Protein AF-X1LVH1-F1 (afdb_monomer_lite)

Sequence (165 aa):
QVLRKYPEHLVVACGGFASPEGIAAGIAAGADAIAMGTRFIACKESEFHQNYKDLIPPATARDTILTTGGFGPIRLLKNKYALEHGEIISKDNKIAQELAYDLDGFLEDLRRYEIVYTEGDVEDGAIPVGQTVGLIDDILSVDDILSSFTKKAEELLKKACSNIS

Organism: NCBI:txid412755

Secondary structure (DSSP, 8-state):
-HHHH-TTS--EEESS--SHHHHHHHHHTT-SEEE-SHHHHTBTT--S-HHHHHTTTT--GGGEEEEEETTEEEEEE-SHHHHHSPPPPPHHHHHHHHHT--HHHHHHHHHHHHHHHHT---SSS--B--GGGGG--S-B-HHHHHHHHHHHHHHHHHHHHHTT-

Structure (mmCIF, N/CA/C/O backbone):
data_AF-X1LVH1-F1
#
_entry.id   AF-X1LVH1-F1
#
loop_
_atom_site.group_PDB
_atom_site.id
_atom_site.type_symbol
_atom_site.label_atom_id
_atom_site.label_alt_id
_atom_site.label_comp_id
_atom_site.label_asym_id
_atom_site.label_entity_id
_atom_site.label_seq_id
_atom_site.pdbx_PDB_ins_code
_atom_site.Cartn_x
_atom_site.Cartn_y
_atom_site.Cartn_z
_atom_site.occupancy
_atom_site.B_iso_or_equiv
_atom_site.auth_seq_id
_atom_site.auth_comp_id
_atom_site.auth_asym_id
_atom_site.auth_atom_id
_atom_site.pdbx_PDB_model_num
ATOM 1 N N . GLN A 1 1 ? -21.621 -7.342 -4.760 1.00 73.94 1 GLN A N 1
ATOM 2 C CA . GLN A 1 1 ? -21.996 -8.307 -5.824 1.00 73.94 1 GLN A CA 1
ATOM 3 C C . GLN A 1 1 ? -21.506 -9.713 -5.485 1.00 73.94 1 GLN A C 1
ATOM 5 O O . GLN A 1 1 ? -22.333 -10.611 -5.472 1.00 73.94 1 GLN A O 1
ATOM 10 N N . VAL A 1 2 ? -20.226 -9.890 -5.129 1.00 82.88 2 VAL A N 1
ATOM 11 C CA . VAL A 1 2 ? -19.654 -11.186 -4.701 1.00 82.88 2 VAL A CA 1
ATOM 12 C C . VAL A 1 2 ? -20.403 -11.796 -3.511 1.00 82.88 2 VAL A C 1
ATOM 14 O O . VAL A 1 2 ? -20.960 -12.872 -3.670 1.00 82.88 2 VAL A O 1
ATOM 17 N N . LEU A 1 3 ? -20.552 -11.069 -2.396 1.00 82.75 3 LEU A N 1
ATOM 18 C CA . LEU A 1 3 ? -21.279 -11.543 -1.199 1.00 82.75 3 LEU A CA 1
ATOM 19 C C . LEU A 1 3 ? -22.734 -11.961 -1.465 1.00 82.75 3 LEU A C 1
ATOM 21 O O . LEU A 1 3 ? -23.261 -12.843 -0.806 1.00 82.75 3 LEU A O 1
ATOM 25 N N . ARG A 1 4 ? -23.397 -11.350 -2.456 1.00 86.00 4 ARG A N 1
ATOM 26 C CA . ARG A 1 4 ? -24.763 -11.748 -2.842 1.00 86.00 4 ARG A CA 1
ATOM 27 C C . ARG A 1 4 ? -24.784 -13.065 -3.616 1.00 86.00 4 ARG A C 1
ATOM 29 O O . ARG A 1 4 ? -25.782 -13.769 -3.579 1.00 86.00 4 ARG A O 1
ATOM 36 N N . LYS A 1 5 ? -23.720 -13.349 -4.369 1.00 92.44 5 LYS A N 1
ATOM 37 C CA . LYS A 1 5 ? -23.599 -14.547 -5.205 1.00 92.44 5 LYS A CA 1
ATOM 38 C C . LYS A 1 5 ? -23.013 -15.729 -4.428 1.00 92.44 5 LYS A C 1
ATOM 40 O O . LYS A 1 5 ? -23.382 -16.862 -4.705 1.00 92.44 5 LYS A O 1
ATOM 45 N N . TYR A 1 6 ? -22.124 -15.456 -3.477 1.00 91.06 6 TYR A N 1
ATOM 46 C CA . TYR A 1 6 ? -21.395 -16.451 -2.694 1.00 91.06 6 TYR A CA 1
ATOM 47 C C . TYR A 1 6 ? -21.384 -16.065 -1.204 1.00 91.06 6 TYR A C 1
ATOM 49 O O . TYR A 1 6 ? -20.330 -15.710 -0.681 1.00 91.06 6 TYR A O 1
ATOM 57 N N . PRO A 1 7 ? -22.541 -16.092 -0.521 1.00 88.94 7 PRO A N 1
ATOM 58 C CA . PRO A 1 7 ? -22.645 -15.657 0.877 1.00 88.94 7 PRO A CA 1
ATOM 59 C C . PRO A 1 7 ? -21.843 -16.529 1.855 1.00 88.94 7 PRO A C 1
ATOM 61 O O . PRO A 1 7 ? -21.468 -16.061 2.919 1.00 88.94 7 PRO A O 1
ATOM 64 N N . GLU A 1 8 ? -21.548 -17.774 1.477 1.00 93.69 8 GLU A N 1
ATO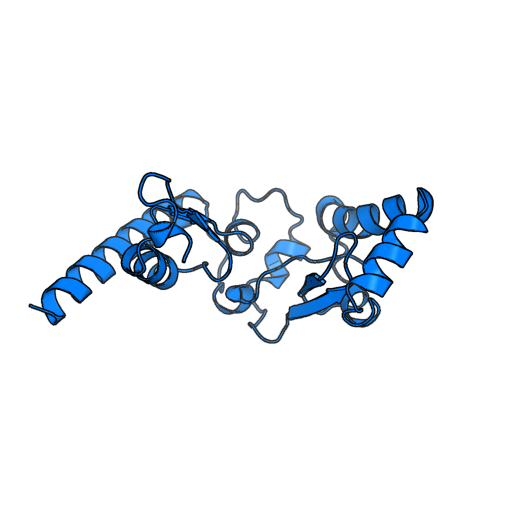M 65 C CA . GLU A 1 8 ? -20.829 -18.741 2.321 1.00 93.69 8 GLU A CA 1
ATOM 66 C C . GLU A 1 8 ? -19.300 -18.557 2.303 1.00 93.69 8 GLU A C 1
ATOM 68 O O . GLU A 1 8 ? -18.582 -19.237 3.032 1.00 93.69 8 GLU A O 1
ATOM 73 N N . HIS A 1 9 ? -18.778 -17.728 1.393 1.00 93.81 9 HIS A N 1
ATOM 74 C CA . HIS A 1 9 ? -17.338 -17.596 1.176 1.00 93.81 9 HIS A CA 1
ATOM 75 C C . HIS A 1 9 ? -16.791 -16.391 1.926 1.00 93.81 9 HIS A C 1
ATOM 77 O O . HIS A 1 9 ? -17.372 -15.309 1.863 1.00 93.81 9 HIS A O 1
ATOM 83 N N . LEU A 1 10 ? -15.616 -16.571 2.534 1.00 95.19 10 LEU A N 1
ATOM 84 C CA . LEU A 1 10 ? -14.867 -15.465 3.116 1.00 95.19 10 LEU A CA 1
ATOM 85 C C . LEU A 1 10 ? -14.476 -14.460 2.029 1.00 95.19 10 LEU A C 1
ATOM 87 O O . LEU A 1 10 ? -13.934 -14.827 0.981 1.00 95.19 10 LEU A O 1
ATOM 91 N N . VAL A 1 11 ? -14.719 -13.184 2.301 1.00 95.00 11 VAL A N 1
ATOM 92 C CA . VAL A 1 11 ? -14.367 -12.072 1.427 1.00 95.00 11 VAL A CA 1
ATOM 93 C C . VAL A 1 11 ? -13.234 -11.271 2.042 1.00 95.00 11 VAL A C 1
ATOM 95 O O . VAL A 1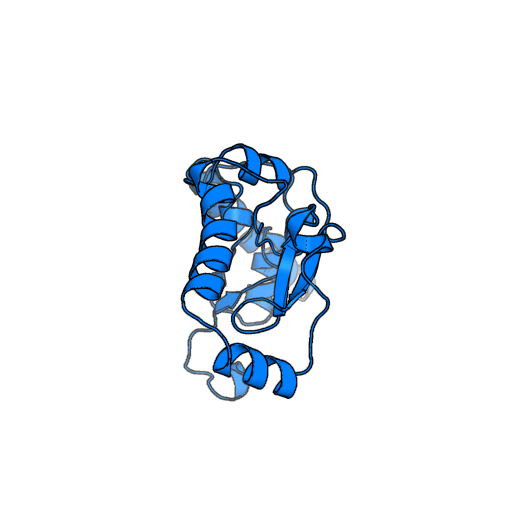 11 ? -13.376 -10.630 3.080 1.00 95.00 11 VAL A O 1
ATOM 98 N N . VAL A 1 12 ? -12.107 -11.261 1.335 1.00 96.56 12 VAL A N 1
ATOM 99 C CA . VAL A 1 12 ? -10.961 -10.415 1.660 1.00 96.56 12 VAL A CA 1
ATOM 100 C C . VAL A 1 12 ? -10.998 -9.182 0.765 1.00 96.56 12 VAL A C 1
ATOM 102 O O . VAL A 1 12 ? -10.888 -9.297 -0.457 1.00 96.56 12 VAL A O 1
ATOM 105 N N . ALA A 1 13 ? -11.157 -7.997 1.350 1.00 96.00 13 ALA A N 1
ATOM 106 C CA . ALA A 1 13 ? -11.060 -6.752 0.599 1.00 96.00 13 ALA A CA 1
ATOM 107 C C . ALA A 1 13 ? -9.586 -6.358 0.425 1.00 96.00 13 ALA A C 1
ATOM 109 O O . ALA A 1 13 ? -8.822 -6.308 1.389 1.00 96.00 13 ALA A O 1
ATOM 110 N N . CYS A 1 14 ? -9.179 -6.070 -0.810 1.00 95.75 14 CYS A N 1
ATOM 111 C CA . CYS A 1 14 ? -7.802 -5.731 -1.159 1.00 95.75 14 CYS A CA 1
ATOM 112 C C . CYS A 1 14 ? -7.732 -4.434 -1.972 1.00 95.75 14 CYS A C 1
ATOM 114 O O . CYS A 1 14 ? -8.594 -4.170 -2.810 1.00 95.75 14 CYS A O 1
ATOM 116 N N . GLY A 1 15 ? -6.659 -3.666 -1.767 1.00 95.19 15 GLY A N 1
ATOM 117 C CA . GLY A 1 15 ? -6.423 -2.394 -2.456 1.00 95.19 15 GLY A CA 1
ATOM 118 C C . GLY A 1 15 ? -7.219 -1.237 -1.845 1.00 95.19 15 GLY A C 1
ATOM 119 O O . GLY A 1 15 ? -8.416 -1.341 -1.614 1.00 95.19 15 GLY A O 1
ATOM 120 N N . GLY A 1 16 ? -6.550 -0.116 -1.567 1.00 95.50 16 GLY A N 1
ATOM 121 C CA . GLY A 1 16 ? -7.196 1.030 -0.908 1.00 95.50 16 GLY A CA 1
ATOM 122 C C . GLY A 1 16 ? -7.111 1.023 0.625 1.00 95.50 16 GLY A C 1
ATOM 123 O O . GLY A 1 16 ? -7.544 1.984 1.250 1.00 95.50 16 GLY A O 1
ATOM 124 N N . PHE A 1 17 ? -6.494 0.003 1.229 1.00 97.94 17 PHE A N 1
ATOM 125 C CA . PHE A 1 17 ? -6.344 -0.122 2.680 1.00 97.94 17 PHE A CA 1
ATOM 126 C C . PHE A 1 17 ? -4.892 0.085 3.129 1.00 97.94 17 PHE A C 1
ATOM 128 O O . PHE A 1 17 ? -3.991 -0.627 2.684 1.00 97.94 17 PHE A O 1
ATOM 135 N N . ALA A 1 18 ? -4.680 1.065 4.009 1.00 97.94 18 ALA A N 1
ATOM 136 C CA . ALA A 1 18 ? -3.400 1.321 4.678 1.00 97.94 18 ALA A CA 1
ATOM 137 C C . ALA A 1 18 ? -3.558 1.998 6.055 1.00 97.94 18 ALA A C 1
ATOM 139 O O . ALA A 1 18 ? -2.575 2.487 6.600 1.00 97.94 18 ALA A O 1
ATOM 140 N N . SER A 1 19 ? -4.779 2.043 6.604 1.00 97.88 19 SER A N 1
ATOM 141 C CA . SER A 1 19 ? -5.100 2.729 7.861 1.00 97.88 19 SER A CA 1
ATOM 142 C C . SER A 1 19 ? -6.178 1.965 8.649 1.00 97.88 19 SER A C 1
ATOM 144 O O . SER A 1 19 ? -6.931 1.184 8.047 1.00 97.88 19 SER A O 1
ATOM 146 N N . PRO A 1 20 ? -6.306 2.195 9.969 1.00 98.06 20 PRO A N 1
ATOM 147 C CA . PRO A 1 20 ? -7.367 1.594 10.777 1.00 98.06 20 PRO A CA 1
ATOM 148 C C . PRO A 1 20 ? -8.780 1.992 10.341 1.00 98.06 20 PRO A C 1
ATOM 150 O O . PRO A 1 20 ? -9.694 1.172 10.399 1.00 98.06 20 PRO A O 1
ATOM 153 N N . GLU A 1 21 ? -8.978 3.224 9.869 1.00 97.94 21 GLU A N 1
ATOM 154 C CA . GLU A 1 21 ? -10.253 3.688 9.311 1.00 97.94 21 GLU A CA 1
ATOM 155 C C . GLU A 1 21 ? -10.617 2.895 8.059 1.00 97.94 21 GLU A C 1
ATOM 157 O O . GLU A 1 21 ? -11.770 2.500 7.895 1.00 97.94 21 GLU A O 1
ATOM 162 N N . GLY A 1 22 ? -9.629 2.621 7.200 1.00 97.44 22 GLY A N 1
ATOM 163 C CA . GLY A 1 22 ? -9.810 1.765 6.033 1.00 97.44 22 GLY A CA 1
ATOM 164 C C . GLY A 1 22 ? -10.246 0.356 6.433 1.00 97.44 22 GLY A C 1
ATOM 165 O O . GLY A 1 22 ? -11.183 -0.180 5.842 1.00 97.44 22 GLY A O 1
ATOM 166 N N . ILE A 1 23 ? -9.620 -0.222 7.464 1.00 98.06 23 ILE A N 1
ATOM 167 C CA . ILE A 1 23 ? -10.016 -1.537 7.986 1.00 98.06 23 ILE A CA 1
ATOM 168 C C . ILE A 1 23 ? -11.458 -1.500 8.494 1.00 98.06 23 ILE A C 1
ATOM 170 O O . ILE A 1 23 ? -12.276 -2.305 8.052 1.00 98.06 23 ILE A O 1
ATOM 174 N N . ALA A 1 24 ? -11.797 -0.545 9.363 1.00 98.19 24 ALA A N 1
ATOM 175 C CA . ALA A 1 24 ? -13.151 -0.399 9.890 1.00 98.19 24 ALA A CA 1
ATOM 176 C C . ALA A 1 24 ? -14.189 -0.243 8.766 1.00 98.19 24 ALA A C 1
ATOM 178 O O . ALA A 1 24 ? -15.224 -0.907 8.789 1.00 98.19 24 ALA A O 1
ATOM 179 N N . ALA A 1 25 ? -13.900 0.578 7.752 1.00 97.06 25 ALA A N 1
ATOM 180 C CA . ALA A 1 25 ? -14.780 0.775 6.605 1.00 97.06 25 ALA A CA 1
ATOM 181 C C . ALA A 1 25 ? -14.972 -0.510 5.783 1.00 97.06 25 ALA A C 1
ATOM 183 O O . ALA A 1 25 ? -16.095 -0.821 5.392 1.00 97.06 25 ALA A O 1
ATOM 184 N N . GLY A 1 26 ? -13.900 -1.271 5.540 1.00 96.50 26 GLY A N 1
ATOM 185 C CA . GLY A 1 26 ? -13.969 -2.532 4.800 1.00 96.50 26 GLY A CA 1
ATOM 186 C C . GLY A 1 26 ? -14.776 -3.603 5.536 1.00 96.50 26 GLY A C 1
ATOM 187 O O . GLY A 1 26 ? -15.652 -4.227 4.936 1.00 96.50 26 GLY A O 1
ATOM 188 N N . ILE A 1 27 ? -14.549 -3.757 6.845 1.00 96.44 27 ILE A N 1
ATOM 189 C CA . ILE A 1 27 ? -15.321 -4.682 7.686 1.00 96.44 27 ILE A CA 1
ATOM 190 C C . ILE A 1 27 ? -16.796 -4.260 7.748 1.00 96.44 27 ILE A C 1
ATOM 192 O O . ILE A 1 27 ? -17.684 -5.078 7.525 1.00 96.44 27 ILE A O 1
ATOM 196 N N . ALA A 1 28 ? -17.084 -2.970 7.956 1.00 95.50 28 ALA A N 1
ATOM 197 C CA . ALA A 1 28 ? -18.457 -2.456 7.958 1.00 95.50 28 ALA A CA 1
ATOM 198 C C . ALA A 1 28 ? -19.174 -2.647 6.607 1.00 95.50 28 ALA A C 1
ATOM 200 O O . ALA A 1 28 ? -20.392 -2.819 6.571 1.00 95.50 28 ALA A O 1
ATOM 201 N N . ALA A 1 29 ? -18.431 -2.645 5.495 1.00 93.06 29 ALA A N 1
ATOM 202 C CA . ALA A 1 29 ? -18.955 -2.937 4.161 1.00 93.06 29 ALA A CA 1
ATOM 203 C C . ALA A 1 29 ? -19.231 -4.437 3.916 1.00 93.06 29 ALA A C 1
ATOM 205 O O . ALA A 1 29 ? -19.773 -4.788 2.863 1.00 93.06 29 ALA A O 1
ATOM 206 N N . GLY A 1 30 ? -18.890 -5.308 4.873 1.00 92.25 30 GLY A N 1
ATOM 207 C CA . GLY A 1 30 ? -19.149 -6.747 4.841 1.00 92.25 30 GLY A CA 1
ATOM 208 C C . GLY A 1 30 ? -17.959 -7.611 4.424 1.00 92.25 30 GLY A C 1
ATOM 209 O O . GLY A 1 30 ? -18.174 -8.760 4.055 1.00 92.25 30 GLY A O 1
ATOM 210 N N . ALA A 1 31 ? -16.730 -7.084 4.422 1.00 95.12 31 ALA A N 1
ATOM 211 C CA . ALA A 1 31 ? -15.540 -7.920 4.267 1.00 95.12 31 ALA A CA 1
ATOM 212 C C . ALA A 1 31 ? -15.210 -8.652 5.578 1.00 95.12 31 ALA A C 1
ATOM 214 O O . ALA A 1 31 ? -15.380 -8.094 6.659 1.00 95.12 31 ALA A O 1
ATOM 215 N N . ASP A 1 32 ? -14.675 -9.865 5.472 1.00 95.38 32 ASP A N 1
ATOM 216 C CA . ASP A 1 32 ? -14.220 -10.666 6.616 1.00 95.38 32 ASP A CA 1
ATOM 217 C C . ASP A 1 32 ? -12.760 -10.370 6.977 1.00 95.38 32 ASP A C 1
ATOM 219 O O . ASP A 1 32 ? -12.344 -10.524 8.124 1.00 95.38 32 ASP A O 1
ATOM 223 N N . ALA A 1 33 ? -11.967 -9.942 5.993 1.00 96.38 33 ALA A N 1
ATOM 224 C CA . ALA A 1 33 ? -10.572 -9.573 6.188 1.00 96.38 33 ALA A CA 1
ATOM 225 C C . ALA A 1 33 ? -10.127 -8.488 5.205 1.00 96.38 33 ALA A C 1
ATOM 227 O O . ALA A 1 33 ? -10.766 -8.233 4.181 1.00 96.38 33 ALA A O 1
ATOM 228 N N . ILE A 1 34 ? -8.988 -7.870 5.515 1.00 97.75 34 ILE A N 1
ATOM 229 C CA . ILE A 1 34 ? -8.384 -6.797 4.729 1.00 97.75 34 ILE A CA 1
ATOM 230 C C . ILE A 1 34 ? -6.962 -7.197 4.342 1.00 97.75 34 ILE A C 1
ATOM 232 O O . ILE A 1 34 ? -6.178 -7.602 5.197 1.00 97.75 34 ILE A O 1
ATOM 236 N N . ALA A 1 35 ? -6.618 -7.044 3.065 1.00 97.69 35 ALA A N 1
ATOM 237 C CA . ALA A 1 35 ? -5.263 -7.228 2.558 1.00 97.69 35 ALA A CA 1
ATOM 238 C C . ALA A 1 35 ? -4.634 -5.873 2.206 1.00 97.69 35 ALA A C 1
ATOM 240 O O . ALA A 1 35 ? -5.189 -5.094 1.421 1.00 97.69 35 ALA A O 1
ATOM 241 N N . MET A 1 36 ? -3.454 -5.606 2.769 1.00 97.94 36 MET A N 1
ATOM 242 C CA . MET A 1 36 ? -2.692 -4.377 2.546 1.00 97.94 36 MET A CA 1
ATOM 243 C C . MET A 1 36 ? -1.381 -4.705 1.826 1.00 97.94 36 MET A C 1
ATOM 245 O O . MET A 1 36 ? -0.657 -5.594 2.250 1.00 97.94 36 MET A O 1
ATOM 249 N N . GLY A 1 37 ? -1.083 -3.996 0.736 1.00 96.94 37 GLY A N 1
ATOM 250 C CA . GLY A 1 37 ? 0.186 -4.128 0.007 1.00 96.94 37 GLY A CA 1
ATOM 251 C C . GLY A 1 37 ? 1.159 -3.030 0.417 1.00 96.94 37 GLY A C 1
ATOM 252 O O . GLY A 1 37 ? 2.026 -3.241 1.256 1.00 96.94 37 GLY A O 1
ATOM 253 N N . THR A 1 38 ? 0.943 -1.816 -0.104 1.00 97.75 38 THR A N 1
ATOM 254 C CA . THR A 1 38 ? 1.808 -0.640 0.117 1.00 97.75 38 THR A CA 1
ATOM 255 C C . THR A 1 38 ? 2.177 -0.408 1.587 1.00 97.75 38 THR A C 1
ATOM 257 O O . THR A 1 38 ? 3.317 -0.075 1.886 1.00 97.75 38 THR A O 1
ATOM 260 N N . ARG A 1 39 ? 1.241 -0.629 2.522 1.00 98.00 39 ARG A N 1
ATOM 261 C CA . ARG A 1 39 ? 1.484 -0.452 3.963 1.00 98.00 39 ARG A CA 1
ATOM 262 C C . ARG A 1 39 ? 2.569 -1.385 4.506 1.00 98.00 39 ARG A C 1
ATOM 264 O O . ARG A 1 39 ? 3.348 -0.944 5.343 1.00 98.00 39 ARG A O 1
ATOM 271 N N . PHE A 1 40 ? 2.620 -2.628 4.026 1.00 97.94 40 PHE A N 1
ATOM 272 C CA . PHE A 1 40 ? 3.630 -3.614 4.421 1.00 97.94 40 PHE A CA 1
ATOM 273 C C . PHE A 1 40 ? 4.906 -3.541 3.578 1.00 97.94 40 PHE A C 1
ATOM 275 O O . PHE A 1 40 ? 5.916 -4.100 3.979 1.00 97.94 40 PHE A O 1
ATOM 282 N N . ILE A 1 41 ? 4.912 -2.805 2.461 1.00 96.69 41 ILE A N 1
ATOM 283 C CA . ILE A 1 41 ? 6.175 -2.401 1.826 1.00 96.69 41 ILE A CA 1
ATOM 284 C C . ILE A 1 41 ? 6.912 -1.441 2.770 1.00 96.69 41 ILE A C 1
ATOM 286 O O . ILE A 1 41 ? 8.085 -1.652 3.065 1.00 96.69 41 ILE A O 1
ATOM 290 N N . ALA A 1 42 ? 6.200 -0.446 3.314 1.00 96.31 42 ALA A N 1
ATOM 291 C CA . ALA A 1 42 ? 6.697 0.502 4.313 1.00 96.31 42 ALA A CA 1
ATOM 292 C C . ALA A 1 42 ? 6.607 -0.037 5.756 1.00 96.31 42 ALA A C 1
ATOM 294 O O . ALA A 1 42 ? 5.995 0.596 6.622 1.00 96.31 42 ALA A O 1
ATOM 295 N N . CYS A 1 43 ? 7.203 -1.200 6.028 1.00 97.62 43 CYS A N 1
ATOM 296 C CA . CYS A 1 43 ? 7.430 -1.673 7.396 1.00 97.62 43 CYS A CA 1
ATOM 297 C C . CYS A 1 43 ? 8.904 -2.023 7.643 1.00 97.62 43 CYS A C 1
ATOM 299 O O . CYS A 1 43 ? 9.691 -2.173 6.706 1.00 97.62 43 CYS A O 1
ATOM 301 N N . LYS A 1 44 ? 9.298 -2.126 8.915 1.00 97.94 44 LYS A N 1
ATOM 302 C CA . LYS A 1 44 ? 10.694 -2.382 9.313 1.00 97.94 44 LYS A CA 1
ATOM 303 C C . LYS A 1 44 ? 11.190 -3.753 8.851 1.00 97.94 44 LYS A C 1
ATOM 305 O O . LYS A 1 44 ? 12.337 -3.879 8.440 1.00 97.94 44 LYS A O 1
ATOM 310 N N . GLU A 1 45 ? 10.318 -4.751 8.906 1.00 98.00 45 GLU A N 1
ATOM 311 C CA . GLU A 1 45 ? 10.579 -6.153 8.576 1.00 98.00 45 GLU A CA 1
ATOM 312 C C . GLU A 1 45 ? 10.549 -6.428 7.068 1.00 98.00 45 GLU A C 1
ATOM 314 O O . GLU A 1 45 ? 10.921 -7.513 6.634 1.00 98.00 45 GLU A O 1
ATOM 319 N N . SER A 1 46 ? 10.112 -5.454 6.268 1.00 96.31 46 SER A N 1
ATOM 320 C CA . SER A 1 46 ? 10.116 -5.541 4.813 1.00 96.31 46 SER A CA 1
ATOM 321 C C . SER A 1 46 ? 11.546 -5.661 4.281 1.00 96.31 46 SER A C 1
ATOM 323 O O . SER A 1 46 ? 12.388 -4.781 4.508 1.00 96.31 46 SER A O 1
ATOM 325 N N . GLU A 1 47 ? 11.793 -6.739 3.534 1.00 95.06 47 GLU A N 1
ATOM 326 C CA . GLU A 1 47 ? 13.077 -7.052 2.892 1.00 95.06 47 GLU A CA 1
ATOM 327 C C . GLU A 1 47 ? 13.377 -6.156 1.683 1.00 95.06 47 GLU A C 1
ATOM 329 O O . GLU A 1 47 ? 14.477 -6.206 1.136 1.00 95.06 47 GLU A O 1
ATOM 334 N N . PHE A 1 48 ? 12.429 -5.309 1.269 1.00 94.94 48 PHE A N 1
ATOM 335 C CA . PHE A 1 48 ? 12.672 -4.352 0.197 1.00 94.94 48 PHE A CA 1
ATOM 336 C C . PHE A 1 48 ? 13.784 -3.366 0.564 1.00 94.94 48 PHE A C 1
ATOM 338 O O . PHE A 1 48 ? 13.910 -2.929 1.716 1.00 94.94 48 PHE A O 1
ATOM 345 N N . HIS A 1 49 ? 14.557 -2.979 -0.454 1.00 97.50 49 HIS A N 1
ATOM 346 C CA . HIS A 1 49 ? 15.623 -1.997 -0.324 1.00 97.50 49 HIS A CA 1
ATOM 347 C C . HIS A 1 49 ? 15.129 -0.706 0.348 1.00 97.50 49 HIS A C 1
ATOM 349 O O . HIS A 1 49 ? 14.008 -0.245 0.114 1.00 97.50 49 HIS A O 1
ATOM 355 N N . GLN A 1 50 ? 15.984 -0.090 1.169 1.00 97.00 50 GLN A N 1
ATOM 356 C CA . GLN A 1 50 ? 15.615 1.088 1.957 1.00 97.00 50 GLN A CA 1
ATOM 357 C C . GLN A 1 50 ? 15.134 2.252 1.077 1.00 97.00 50 GLN A C 1
ATOM 359 O O . GLN A 1 50 ? 14.091 2.825 1.369 1.00 97.00 50 GLN A O 1
ATOM 364 N N . ASN A 1 51 ? 15.804 2.499 -0.057 1.00 97.88 51 ASN A N 1
ATOM 365 C CA . ASN A 1 51 ? 15.379 3.492 -1.054 1.00 97.88 51 ASN A CA 1
ATOM 366 C C . ASN A 1 51 ? 13.916 3.323 -1.484 1.00 97.88 51 ASN A C 1
ATOM 368 O O . ASN A 1 51 ? 13.223 4.315 -1.647 1.00 97.88 51 ASN A O 1
ATOM 372 N N . TYR A 1 52 ? 13.422 2.091 -1.648 1.00 97.19 52 TYR A N 1
ATOM 373 C CA . TYR A 1 52 ? 12.025 1.866 -2.019 1.00 97.19 52 TYR A CA 1
ATOM 374 C C . TYR A 1 52 ? 11.087 2.218 -0.855 1.00 97.19 52 TYR A C 1
ATOM 376 O O . TYR A 1 52 ? 10.099 2.932 -1.031 1.00 97.19 52 TYR A O 1
ATOM 384 N N . LYS A 1 53 ? 11.417 1.773 0.360 1.00 97.06 53 LYS A N 1
ATOM 385 C CA . LYS A 1 53 ? 10.614 2.056 1.560 1.00 97.06 53 LYS A CA 1
ATOM 386 C C . LYS A 1 53 ? 10.517 3.559 1.836 1.00 97.06 53 LYS A C 1
ATOM 388 O O . LYS A 1 53 ? 9.433 4.046 2.148 1.00 97.06 53 LYS A O 1
ATOM 393 N N . ASP A 1 54 ? 11.613 4.288 1.641 1.00 97.25 54 ASP A N 1
ATOM 394 C CA . ASP A 1 54 ? 11.717 5.728 1.903 1.00 97.25 54 ASP A CA 1
ATOM 395 C C . ASP A 1 54 ? 10.917 6.598 0.921 1.00 97.25 54 ASP A C 1
ATOM 397 O O . ASP A 1 54 ? 10.604 7.745 1.235 1.00 97.25 54 ASP A O 1
ATOM 401 N N . LEU A 1 55 ? 10.524 6.061 -0.238 1.00 97.62 55 LEU A N 1
ATOM 402 C CA . LEU A 1 55 ? 9.646 6.766 -1.178 1.00 97.62 55 LEU A CA 1
ATOM 403 C C . LEU A 1 55 ? 8.197 6.843 -0.709 1.00 97.62 55 LEU A C 1
ATOM 405 O O . LEU A 1 55 ? 7.445 7.679 -1.205 1.00 97.62 55 LEU A O 1
ATOM 409 N N . ILE A 1 56 ? 7.780 5.959 0.197 1.00 97.94 56 ILE A N 1
ATOM 410 C CA . ILE A 1 56 ? 6.373 5.837 0.573 1.00 97.94 56 ILE A CA 1
ATOM 411 C C . ILE A 1 56 ? 5.933 7.007 1.473 1.00 97.94 56 ILE A C 1
ATOM 413 O O . ILE A 1 56 ? 4.991 7.686 1.069 1.00 97.94 56 ILE A O 1
ATOM 417 N N . PRO A 1 57 ? 6.598 7.316 2.610 1.00 98.00 57 PRO A N 1
ATOM 418 C CA . PRO A 1 57 ? 6.182 8.406 3.500 1.00 98.00 57 PRO A CA 1
ATOM 419 C C . PRO A 1 57 ? 5.981 9.791 2.852 1.00 98.00 57 PRO A C 1
ATOM 421 O O . PRO A 1 57 ? 5.030 10.482 3.214 1.00 98.00 57 PRO A O 1
ATOM 424 N N . PRO A 1 58 ? 6.839 10.249 1.914 1.00 97.94 58 PRO A N 1
ATOM 425 C CA . PRO A 1 58 ? 6.661 11.557 1.285 1.00 97.94 58 PRO A CA 1
ATOM 426 C C . PRO A 1 58 ? 5.689 11.555 0.093 1.00 97.94 58 PRO A C 1
ATOM 428 O O . PRO A 1 58 ? 5.338 12.632 -0.395 1.00 97.94 58 PRO A O 1
ATOM 431 N N . ALA A 1 59 ? 5.280 10.390 -0.417 1.00 98.12 59 ALA A N 1
ATOM 432 C CA . ALA A 1 59 ? 4.455 10.296 -1.616 1.00 98.12 59 ALA A CA 1
ATOM 433 C C . ALA A 1 59 ? 2.970 10.547 -1.327 1.00 98.12 59 ALA A C 1
ATOM 435 O O . ALA A 1 59 ? 2.431 10.230 -0.272 1.00 98.12 59 ALA A O 1
ATOM 436 N N . THR A 1 60 ? 2.264 11.078 -2.319 1.00 98.12 60 THR A N 1
ATOM 437 C CA . THR A 1 60 ? 0.825 11.342 -2.265 1.00 98.12 60 THR A CA 1
ATOM 438 C C . THR A 1 60 ? 0.052 10.394 -3.179 1.00 98.12 60 THR A C 1
ATOM 440 O O . THR A 1 60 ? 0.584 9.790 -4.110 1.00 98.12 60 THR A O 1
ATOM 443 N N . ALA A 1 61 ? -1.270 10.315 -3.001 1.00 96.88 61 ALA A N 1
ATOM 444 C CA . ALA A 1 61 ? -2.134 9.511 -3.873 1.00 96.88 61 ALA A CA 1
ATOM 445 C C . ALA A 1 61 ? -2.057 9.902 -5.370 1.00 96.88 61 ALA A C 1
ATOM 447 O O . ALA A 1 61 ? -2.418 9.098 -6.238 1.00 96.88 61 ALA A O 1
ATOM 448 N N . ARG A 1 62 ? -1.606 11.132 -5.676 1.00 97.69 62 ARG A N 1
ATOM 449 C CA . ARG A 1 62 ? -1.429 11.660 -7.041 1.00 97.69 62 ARG A CA 1
ATOM 450 C C . ARG A 1 62 ? -0.087 11.292 -7.665 1.00 97.69 62 ARG A C 1
ATOM 452 O O . ARG A 1 62 ? 0.072 11.477 -8.872 1.00 97.69 62 ARG A O 1
ATOM 459 N N . ASP A 1 63 ? 0.830 10.739 -6.885 1.00 97.81 63 ASP A N 1
ATOM 460 C CA . ASP A 1 63 ? 2.164 10.359 -7.347 1.00 97.81 63 ASP A CA 1
ATOM 461 C C . ASP A 1 63 ? 2.198 8.945 -7.919 1.00 97.81 63 ASP A C 1
ATOM 463 O O . ASP A 1 63 ? 3.257 8.434 -8.242 1.00 97.81 63 ASP A O 1
ATOM 467 N N . THR A 1 64 ? 1.034 8.320 -8.113 1.00 97.31 64 THR A N 1
ATOM 468 C CA . THR A 1 64 ? 0.916 7.053 -8.841 1.00 97.31 64 THR A CA 1
ATOM 469 C C . THR A 1 64 ? 0.311 7.263 -10.224 1.00 97.31 64 THR A C 1
ATOM 471 O O . THR A 1 64 ? -0.485 8.183 -10.439 1.00 97.31 64 THR A O 1
ATOM 474 N N . ILE A 1 65 ? 0.655 6.386 -11.160 1.00 96.12 65 ILE A N 1
ATOM 475 C CA . ILE A 1 65 ? 0.113 6.351 -12.518 1.00 96.12 65 ILE A CA 1
ATOM 476 C C . ILE A 1 65 ? -0.295 4.920 -12.880 1.00 96.12 65 ILE A C 1
ATOM 478 O O . ILE A 1 65 ? 0.228 3.9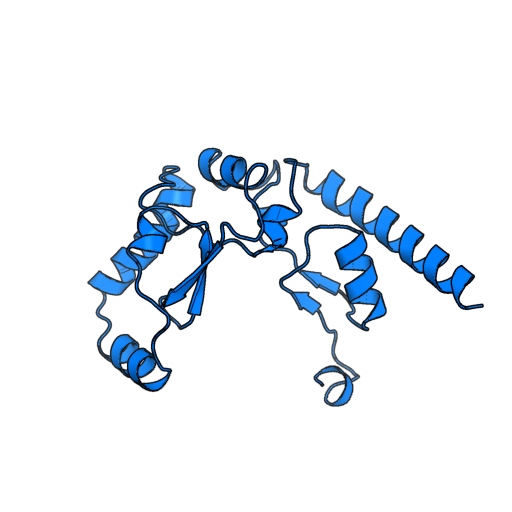59 -12.317 1.00 96.12 65 ILE A O 1
ATOM 482 N N . LEU A 1 66 ? -1.278 4.781 -13.771 1.00 95.25 66 LEU A N 1
ATOM 483 C CA . LEU A 1 66 ? -1.594 3.504 -14.406 1.00 95.25 66 LEU A CA 1
ATOM 484 C C . LEU A 1 66 ? -0.905 3.445 -15.767 1.00 95.25 66 LEU A C 1
ATOM 486 O O . LEU A 1 66 ? -1.066 4.360 -16.569 1.00 95.25 66 LEU A O 1
ATOM 490 N N . THR A 1 67 ? -0.197 2.354 -16.019 1.00 92.38 67 THR A N 1
ATOM 491 C CA . THR A 1 67 ? 0.517 2.085 -17.271 1.00 92.38 67 THR A CA 1
ATOM 492 C C . THR A 1 67 ? 0.182 0.675 -17.768 1.00 92.38 67 THR A C 1
ATOM 494 O O . THR A 1 67 ? -0.432 -0.121 -17.045 1.00 92.38 67 THR A O 1
ATOM 497 N N . THR A 1 68 ? 0.529 0.364 -19.015 1.00 89.69 68 THR A N 1
ATOM 498 C CA . THR A 1 68 ? 0.431 -1.001 -19.543 1.00 89.69 68 THR A CA 1
ATOM 499 C C . THR A 1 68 ? 1.546 -1.857 -18.951 1.00 89.69 68 THR A C 1
ATOM 501 O O . THR A 1 68 ? 2.688 -1.706 -19.344 1.00 89.69 68 THR A O 1
ATOM 504 N N . GLY A 1 69 ? 1.228 -2.775 -18.038 1.00 87.19 69 GLY A N 1
ATOM 505 C CA . GLY A 1 69 ? 2.179 -3.760 -17.512 1.00 87.19 69 GLY A CA 1
ATOM 506 C C . GLY A 1 69 ? 2.167 -5.078 -18.291 1.00 87.19 69 GLY A C 1
ATOM 507 O O . GLY A 1 69 ? 1.447 -5.231 -19.281 1.00 87.19 69 GLY A O 1
ATOM 508 N N . GLY A 1 70 ? 2.925 -6.068 -17.808 1.00 81.38 70 GLY A N 1
ATOM 509 C CA . GLY A 1 70 ? 3.121 -7.368 -18.471 1.00 81.38 70 GLY A CA 1
ATOM 510 C C . GLY A 1 70 ? 1.838 -8.167 -18.745 1.00 81.38 70 GLY A C 1
ATOM 511 O O . GLY A 1 70 ? 1.701 -8.706 -19.837 1.00 81.38 70 GLY A O 1
ATOM 512 N N . PHE A 1 71 ? 0.868 -8.151 -17.822 1.00 80.31 71 PHE A N 1
ATOM 513 C CA . PHE A 1 71 ? -0.405 -8.901 -17.917 1.00 80.31 71 PHE A CA 1
ATOM 514 C C . PHE A 1 71 ? -1.656 -8.003 -17.920 1.00 80.31 71 PHE A C 1
ATOM 516 O O . PHE A 1 71 ? -2.758 -8.426 -17.564 1.00 80.31 71 PHE A O 1
ATOM 523 N N . GLY A 1 72 ? -1.482 -6.718 -18.238 1.00 87.62 72 GLY A N 1
ATOM 524 C CA . GLY A 1 72 ? -2.545 -5.715 -18.217 1.00 87.62 72 GLY A CA 1
ATOM 525 C C . GLY A 1 72 ? -2.156 -4.474 -17.417 1.00 87.62 72 GLY A C 1
ATOM 526 O O . GLY A 1 72 ? -0.974 -4.261 -17.155 1.00 87.62 72 GLY A O 1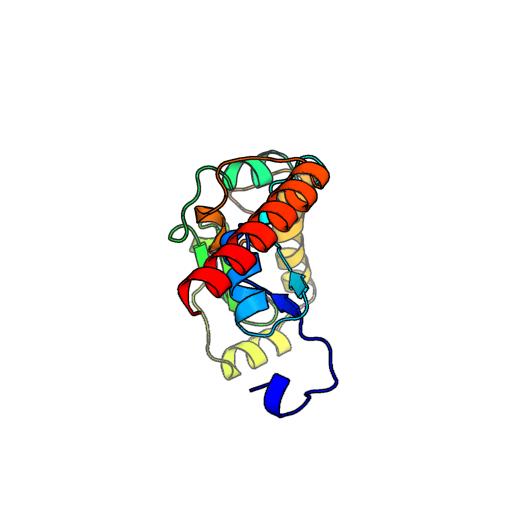
ATOM 527 N N . PRO A 1 73 ? -3.127 -3.623 -17.041 1.00 92.56 73 PRO A N 1
ATOM 528 C CA . PRO A 1 73 ? -2.835 -2.378 -16.345 1.00 92.56 73 PRO A CA 1
ATOM 529 C C . PRO A 1 73 ? -2.127 -2.616 -15.010 1.00 92.56 73 PRO A C 1
ATOM 531 O O . PRO A 1 73 ? -2.611 -3.376 -14.171 1.00 92.56 73 PRO A O 1
ATOM 534 N N . ILE A 1 74 ? -1.024 -1.908 -14.791 1.00 93.62 74 ILE A N 1
ATOM 535 C CA . ILE A 1 74 ? -0.297 -1.890 -13.522 1.00 93.62 74 ILE A CA 1
ATOM 536 C C . ILE A 1 74 ? -0.261 -0.471 -12.967 1.00 93.62 74 ILE A C 1
ATOM 538 O O . ILE A 1 74 ? -0.220 0.506 -13.716 1.00 93.62 74 ILE A O 1
ATOM 542 N N . ARG A 1 75 ? -0.306 -0.354 -11.637 1.00 96.00 75 ARG A N 1
ATOM 543 C CA . ARG A 1 75 ? -0.135 0.919 -10.942 1.00 96.00 75 ARG A CA 1
ATOM 544 C C . ARG A 1 75 ? 1.270 1.022 -10.374 1.00 96.00 75 ARG A C 1
ATOM 546 O O . ARG A 1 75 ? 1.650 0.191 -9.553 1.00 96.00 75 ARG A O 1
ATOM 553 N N . LEU A 1 76 ? 1.975 2.075 -10.763 1.00 96.69 76 LEU A N 1
ATOM 554 C CA . LEU A 1 76 ? 3.334 2.363 -10.319 1.00 96.69 76 LEU A CA 1
ATOM 555 C C . LEU A 1 76 ? 3.403 3.738 -9.654 1.00 96.69 76 LEU A C 1
ATOM 557 O O . LEU A 1 76 ? 2.589 4.618 -9.956 1.00 96.69 76 LEU A O 1
ATOM 561 N N . LEU A 1 77 ? 4.379 3.931 -8.768 1.00 97.50 77 LEU A N 1
ATOM 562 C CA . LEU A 1 77 ? 4.831 5.265 -8.382 1.00 97.50 77 LEU A CA 1
ATOM 563 C C . LEU A 1 77 ? 5.445 5.947 -9.612 1.00 97.50 77 LEU A C 1
ATOM 565 O O . LEU A 1 77 ? 6.103 5.297 -10.422 1.00 97.50 77 LEU A O 1
ATOM 569 N N . LYS A 1 78 ? 5.222 7.249 -9.767 1.00 97.12 78 LYS A N 1
ATOM 570 C CA . LYS A 1 78 ? 5.822 8.041 -10.838 1.00 97.12 78 LYS A CA 1
ATOM 571 C C . LYS A 1 78 ? 7.322 8.162 -10.598 1.00 97.12 78 LYS A C 1
ATOM 573 O O . LYS A 1 78 ? 7.750 8.790 -9.636 1.00 97.12 78 LYS A O 1
ATOM 578 N N . ASN A 1 79 ? 8.086 7.605 -11.518 1.00 95.94 79 ASN A N 1
ATOM 579 C CA . ASN A 1 79 ? 9.521 7.781 -11.677 1.00 95.94 79 ASN A CA 1
ATOM 580 C C . ASN A 1 79 ? 9.839 7.805 -13.179 1.00 95.94 79 ASN A C 1
ATOM 582 O O . ASN A 1 79 ? 8.921 7.798 -14.008 1.00 95.94 79 ASN A O 1
ATOM 586 N N . LYS A 1 80 ? 11.121 7.835 -13.544 1.00 95.81 80 LYS A N 1
ATOM 587 C CA . LYS A 1 80 ? 11.535 7.810 -14.949 1.00 95.81 80 LYS A CA 1
ATOM 588 C C . LYS A 1 80 ? 10.966 6.588 -15.685 1.00 95.81 80 LYS A C 1
ATOM 590 O O . LYS A 1 80 ? 10.297 6.778 -16.698 1.00 95.81 80 LYS A O 1
ATOM 595 N N . TYR A 1 81 ? 11.119 5.379 -15.133 1.00 94.19 81 TYR A N 1
ATOM 596 C CA . TYR A 1 81 ? 10.559 4.158 -15.731 1.00 94.19 81 TYR A CA 1
ATOM 597 C C . TYR A 1 81 ? 9.053 4.277 -16.002 1.00 94.19 81 TYR A C 1
ATOM 599 O O . TYR A 1 81 ? 8.619 4.102 -17.134 1.00 94.19 81 TYR A O 1
ATOM 607 N N . ALA A 1 82 ? 8.244 4.632 -14.999 1.00 93.75 82 ALA A N 1
ATOM 608 C CA . ALA A 1 82 ? 6.787 4.677 -15.124 1.00 93.75 82 ALA A CA 1
ATOM 609 C C . ALA A 1 82 ? 6.275 5.758 -16.093 1.00 93.75 82 ALA A C 1
ATOM 611 O O . ALA A 1 82 ? 5.170 5.623 -16.613 1.00 93.75 82 ALA A O 1
ATOM 612 N N . LEU A 1 83 ? 7.039 6.835 -16.312 1.00 92.38 83 LEU A N 1
ATOM 613 C CA . LEU A 1 83 ? 6.702 7.894 -17.270 1.00 92.38 83 LEU A CA 1
ATOM 614 C C . LEU A 1 83 ? 7.080 7.525 -18.710 1.00 92.38 83 LEU A C 1
ATOM 616 O O . LEU A 1 83 ? 6.419 7.970 -19.646 1.00 92.38 83 LEU A O 1
ATOM 620 N N . GLU A 1 84 ? 8.128 6.722 -18.885 1.00 90.00 84 GLU A N 1
ATOM 621 C CA . GLU A 1 84 ? 8.524 6.158 -20.179 1.00 90.00 84 GLU A CA 1
ATOM 622 C C . GLU A 1 84 ? 7.666 4.935 -20.551 1.00 90.00 84 GLU A C 1
ATOM 624 O O . GLU A 1 84 ? 7.464 4.645 -21.733 1.00 90.00 84 GLU A O 1
ATOM 629 N N . HIS A 1 85 ? 7.115 4.238 -19.553 1.00 79.69 85 HIS A N 1
ATOM 630 C CA . HIS A 1 85 ? 6.239 3.088 -19.742 1.00 79.69 85 HIS A CA 1
ATOM 631 C C . HIS A 1 85 ? 4.850 3.546 -20.218 1.00 79.69 85 HIS A C 1
ATOM 633 O O . HIS A 1 85 ? 4.084 4.173 -19.481 1.00 79.69 85 HIS A O 1
ATOM 639 N N . GLY A 1 86 ? 4.543 3.251 -21.484 1.00 78.12 86 GLY A N 1
ATOM 640 C CA . GLY A 1 86 ? 3.422 3.819 -22.237 1.00 78.12 86 GLY A CA 1
ATOM 641 C C . GLY A 1 86 ? 2.029 3.687 -21.606 1.00 78.12 86 GLY A C 1
ATOM 642 O O . GLY A 1 86 ? 1.773 2.904 -20.694 1.00 78.12 86 GLY A O 1
ATOM 643 N N . GLU A 1 87 ? 1.084 4.467 -22.127 1.00 87.56 87 GLU A N 1
ATOM 644 C CA . GLU A 1 87 ? -0.292 4.511 -21.624 1.00 87.56 87 GLU A CA 1
ATOM 645 C C . GLU A 1 87 ? -1.014 3.154 -21.715 1.00 87.56 87 GLU A C 1
ATOM 647 O O . GLU A 1 87 ? -0.596 2.235 -22.423 1.00 87.56 87 GLU A O 1
ATOM 652 N N . ILE A 1 88 ? -2.131 3.028 -20.992 1.00 90.69 88 ILE A N 1
ATOM 653 C CA . ILE A 1 88 ? -2.976 1.828 -21.016 1.00 90.69 88 ILE A CA 1
ATOM 654 C C . ILE A 1 88 ? -3.477 1.564 -22.442 1.00 90.69 88 ILE A C 1
ATOM 656 O O . ILE A 1 88 ? -4.206 2.374 -23.015 1.00 90.69 88 ILE A O 1
ATOM 660 N N . ILE A 1 89 ? -3.144 0.395 -22.984 1.00 91.44 89 ILE A N 1
ATOM 661 C CA . ILE A 1 89 ? -3.622 -0.053 -24.295 1.00 91.44 89 ILE A CA 1
ATOM 662 C C . ILE A 1 89 ? -4.947 -0.821 -24.195 1.00 91.44 89 ILE A C 1
ATOM 664 O O . ILE A 1 89 ? -5.362 -1.274 -23.125 1.00 91.44 89 ILE A O 1
ATOM 668 N N . SER A 1 90 ? -5.632 -0.982 -25.332 1.00 93.44 90 SER A N 1
ATOM 669 C CA . SER A 1 90 ? -6.851 -1.792 -25.399 1.00 93.44 90 SER A CA 1
ATOM 670 C C . SER A 1 90 ? -6.563 -3.256 -25.053 1.00 93.44 90 SER A C 1
ATOM 672 O O . SER A 1 90 ? -5.459 -3.758 -25.263 1.00 93.44 90 SER A O 1
ATOM 674 N N . LYS A 1 91 ? -7.585 -3.968 -24.565 1.00 91.00 91 LYS A N 1
ATOM 675 C CA . LYS A 1 91 ? -7.476 -5.400 -24.256 1.00 91.00 91 LYS A CA 1
ATOM 676 C C . LYS A 1 91 ? -6.983 -6.212 -25.460 1.00 91.00 91 LYS A C 1
ATOM 678 O O . LYS A 1 91 ? -6.114 -7.059 -25.293 1.00 91.00 91 LYS A O 1
ATOM 683 N N . ASP A 1 92 ? -7.498 -5.930 -26.655 1.00 93.50 92 ASP A N 1
ATOM 684 C CA . ASP A 1 92 ? -7.117 -6.649 -27.877 1.00 93.50 92 ASP A CA 1
ATOM 685 C C . ASP A 1 92 ? -5.651 -6.394 -28.249 1.00 93.50 92 ASP A C 1
ATOM 687 O O . ASP A 1 92 ? -4.921 -7.333 -28.566 1.00 93.50 92 ASP A O 1
ATOM 691 N N . ASN A 1 93 ? -5.185 -5.146 -28.117 1.00 91.75 93 ASN A N 1
ATOM 692 C CA . ASN A 1 93 ? -3.776 -4.811 -28.325 1.00 91.75 93 ASN A CA 1
ATOM 693 C C . ASN A 1 93 ? -2.885 -5.475 -27.273 1.00 91.75 93 ASN A C 1
ATOM 695 O O . ASN A 1 93 ? -1.785 -5.913 -27.601 1.00 91.75 93 ASN A O 1
ATOM 699 N N . LYS A 1 94 ? -3.355 -5.581 -26.024 1.00 90.38 94 LYS A N 1
ATOM 700 C CA . LYS A 1 94 ? -2.599 -6.246 -24.964 1.00 90.38 94 LYS A CA 1
ATOM 701 C C . LYS A 1 94 ? -2.448 -7.740 -25.219 1.00 90.38 94 LYS A C 1
ATOM 703 O O . LYS A 1 94 ? -1.343 -8.252 -25.106 1.00 90.38 94 LYS A O 1
ATOM 708 N N . ILE A 1 95 ? -3.517 -8.410 -25.647 1.00 90.75 95 ILE A N 1
ATOM 709 C CA . ILE A 1 95 ? -3.464 -9.823 -26.048 1.00 90.75 95 ILE A CA 1
ATOM 710 C C . ILE A 1 95 ? -2.481 -10.010 -27.211 1.00 90.75 95 ILE A C 1
ATOM 712 O O . ILE A 1 95 ? -1.666 -10.926 -27.184 1.00 90.75 95 ILE A O 1
ATOM 716 N N . ALA A 1 96 ? -2.518 -9.131 -28.219 1.00 91.62 96 ALA A N 1
ATOM 717 C CA . ALA A 1 96 ? -1.574 -9.193 -29.334 1.00 91.62 96 ALA A CA 1
ATOM 718 C C . ALA A 1 96 ? -0.116 -8.998 -28.878 1.00 91.62 96 ALA A C 1
ATOM 720 O O . ALA A 1 96 ? 0.766 -9.711 -29.350 1.00 91.62 96 ALA A O 1
ATOM 721 N N . GLN A 1 97 ? 0.129 -8.076 -27.941 1.00 87.50 97 GLN A N 1
ATOM 722 C CA . GLN A 1 97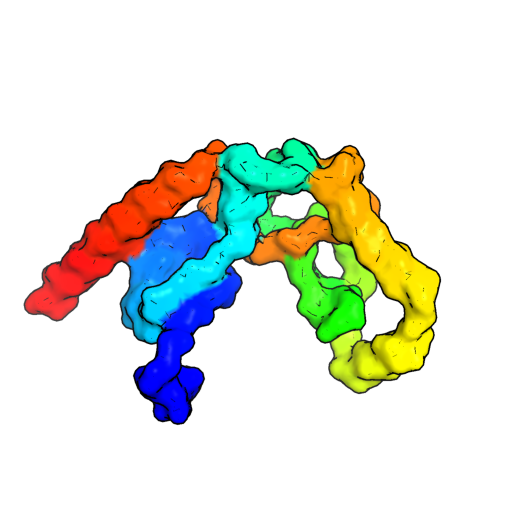 ? 1.447 -7.858 -27.347 1.00 87.50 97 GLN A CA 1
ATOM 723 C C . GLN A 1 97 ? 1.925 -9.087 -26.564 1.00 87.50 97 GLN A C 1
ATOM 725 O O . GLN A 1 97 ? 3.053 -9.510 -26.772 1.00 87.50 97 GLN A O 1
ATOM 730 N N . GLU A 1 98 ? 1.080 -9.678 -25.710 1.00 87.19 98 GLU A N 1
ATOM 731 C CA . GLU A 1 98 ? 1.402 -10.883 -24.925 1.00 87.19 98 GLU A CA 1
ATOM 732 C C . GLU A 1 98 ? 1.739 -12.084 -25.820 1.00 87.19 98 GLU A C 1
ATOM 734 O O . GLU A 1 98 ? 2.649 -12.848 -25.516 1.00 87.19 98 GLU A O 1
ATOM 739 N N . LEU A 1 99 ? 1.045 -12.236 -26.952 1.00 89.00 99 LEU A N 1
ATOM 740 C CA . LEU A 1 99 ? 1.326 -13.290 -27.934 1.00 89.00 99 LEU A CA 1
ATOM 741 C C . LEU A 1 99 ? 2.636 -13.076 -28.703 1.00 89.00 99 LEU A C 1
ATOM 743 O O . LEU A 1 99 ? 3.229 -14.044 -29.177 1.00 89.00 99 LEU A O 1
ATOM 747 N N . ALA A 1 100 ? 3.062 -11.823 -28.856 1.00 88.12 100 ALA A N 1
ATOM 748 C CA . ALA A 1 100 ? 4.319 -11.449 -29.499 1.00 88.12 100 ALA A CA 1
ATOM 749 C C . ALA A 1 100 ? 5.486 -11.334 -28.503 1.00 88.12 100 ALA A C 1
ATOM 751 O O . ALA A 1 100 ? 6.596 -10.989 -28.902 1.00 88.12 100 ALA A O 1
ATOM 752 N N . TYR A 1 101 ? 5.227 -11.575 -27.218 1.00 82.75 101 TYR A N 1
ATOM 753 C CA . TYR A 1 101 ? 6.157 -11.320 -26.133 1.00 82.75 101 TYR A CA 1
ATOM 754 C C . TYR A 1 101 ? 7.213 -12.424 -26.080 1.00 82.75 101 TYR A C 1
ATOM 756 O O . TYR A 1 101 ? 6.902 -13.594 -25.844 1.00 82.75 101 TYR A O 1
ATOM 764 N N . ASP A 1 102 ? 8.458 -12.056 -26.363 1.00 87.56 102 ASP A N 1
ATOM 765 C CA . ASP A 1 102 ? 9.583 -12.979 -26.335 1.00 87.56 102 ASP A CA 1
ATOM 766 C C . ASP A 1 102 ? 10.202 -13.083 -24.934 1.00 87.56 102 ASP A C 1
ATOM 768 O O . ASP A 1 102 ? 9.852 -12.364 -23.992 1.00 87.56 102 ASP A O 1
ATOM 772 N N . LEU A 1 103 ? 11.107 -14.053 -24.782 1.00 87.50 103 LEU A N 1
ATOM 773 C CA . LEU A 1 103 ? 11.767 -14.315 -23.509 1.00 87.50 103 LEU A CA 1
ATOM 774 C C . LEU A 1 103 ? 12.611 -13.117 -23.051 1.00 87.50 103 LEU A C 1
ATOM 776 O O . LEU A 1 103 ? 12.630 -12.822 -21.860 1.00 87.50 103 LEU A O 1
ATOM 780 N N . ASP A 1 104 ? 13.273 -12.424 -23.977 1.00 88.88 104 ASP A N 1
ATOM 781 C CA . ASP A 1 104 ? 14.150 -11.297 -23.656 1.00 88.88 104 ASP A CA 1
ATOM 782 C C . ASP A 1 104 ? 13.348 -10.103 -23.120 1.00 88.88 104 ASP A C 1
ATOM 784 O O . ASP A 1 104 ? 13.715 -9.530 -22.093 1.00 88.88 104 ASP A O 1
ATOM 788 N N . GLY A 1 105 ? 12.212 -9.772 -23.745 1.00 85.75 105 GLY A N 1
ATOM 789 C CA . GLY A 1 105 ? 11.304 -8.731 -23.264 1.00 85.75 105 GLY A CA 1
ATOM 790 C C . GLY A 1 105 ? 10.712 -9.053 -21.891 1.00 85.75 105 GLY A C 1
ATOM 791 O O . GLY A 1 105 ? 10.657 -8.185 -21.021 1.00 85.75 105 GLY A O 1
ATOM 792 N N . PHE A 1 106 ? 10.335 -10.314 -21.659 1.00 84.50 106 PHE A N 1
ATOM 793 C CA . PHE A 1 106 ? 9.848 -10.758 -20.352 1.00 84.50 106 PHE A CA 1
ATOM 794 C C . PHE A 1 106 ? 10.923 -10.657 -19.259 1.00 84.50 106 PHE A C 1
ATOM 796 O O . PHE A 1 106 ? 10.640 -10.197 -18.151 1.00 84.50 106 PHE A O 1
ATOM 803 N N . LEU A 1 107 ? 12.158 -11.073 -19.557 1.00 89.81 107 LEU A N 1
ATOM 804 C CA . LEU A 1 107 ? 13.274 -10.998 -18.612 1.00 89.81 107 LEU A CA 1
ATOM 805 C C . LEU A 1 107 ? 13.656 -9.552 -18.289 1.00 89.81 107 LEU A C 1
ATOM 807 O O . LEU A 1 107 ? 13.938 -9.251 -17.130 1.00 89.81 107 LEU A O 1
ATOM 811 N N . GLU A 1 108 ? 13.632 -8.654 -19.275 1.00 89.19 108 GLU A N 1
ATOM 812 C CA . GLU A 1 108 ? 13.877 -7.231 -19.036 1.00 89.19 108 GLU A CA 1
ATOM 813 C C . GLU A 1 108 ? 12.788 -6.621 -18.143 1.00 89.19 108 GLU A C 1
ATOM 815 O O . GLU A 1 108 ? 13.118 -5.921 -17.189 1.00 89.19 108 GLU A O 1
ATOM 820 N N . ASP A 1 109 ? 11.506 -6.930 -18.361 1.00 87.44 109 ASP A N 1
ATOM 821 C CA . ASP A 1 109 ? 10.447 -6.426 -17.481 1.00 87.44 109 ASP A CA 1
ATOM 822 C C . ASP A 1 109 ? 10.568 -6.978 -16.055 1.00 87.44 109 ASP A C 1
ATOM 824 O O . ASP A 1 109 ? 10.407 -6.221 -15.099 1.00 87.44 109 ASP A O 1
ATOM 828 N N . LEU A 1 110 ? 10.929 -8.256 -15.875 1.00 89.38 110 LEU A N 1
ATOM 829 C CA . LEU A 1 110 ? 11.228 -8.811 -14.547 1.00 89.38 110 LEU A CA 1
ATOM 830 C C . LEU A 1 110 ? 12.399 -8.095 -13.869 1.00 89.38 110 LEU A C 1
ATOM 832 O O . LEU A 1 110 ? 12.309 -7.750 -12.687 1.00 89.38 110 LEU A O 1
ATOM 836 N N . ARG A 1 111 ? 13.466 -7.819 -14.625 1.00 93.50 111 ARG A N 1
ATOM 837 C CA . ARG A 1 111 ? 14.643 -7.099 -14.136 1.00 93.50 111 ARG A CA 1
ATOM 838 C C . ARG A 1 111 ? 14.271 -5.721 -13.594 1.00 93.50 111 ARG A C 1
ATOM 840 O O . ARG A 1 111 ? 14.829 -5.300 -12.586 1.00 93.50 111 ARG A O 1
ATOM 847 N N . ARG A 1 112 ? 13.301 -5.030 -14.203 1.00 93.44 112 ARG A N 1
ATOM 848 C CA . ARG A 1 112 ? 12.840 -3.710 -13.734 1.00 93.44 112 ARG A CA 1
ATOM 849 C C . ARG A 1 112 ? 12.226 -3.760 -12.341 1.00 93.44 112 ARG A C 1
ATOM 851 O O . ARG A 1 112 ? 12.392 -2.801 -11.597 1.00 93.44 112 ARG A O 1
ATOM 858 N N . TYR A 1 113 ? 11.568 -4.851 -11.953 1.00 92.19 113 TYR A N 1
ATOM 859 C CA . TYR A 1 113 ? 11.132 -5.041 -10.563 1.00 92.19 113 TYR A CA 1
ATOM 860 C C . TYR A 1 113 ? 12.310 -5.409 -9.661 1.00 92.19 113 TYR A C 1
ATOM 862 O O . TYR A 1 113 ? 12.440 -4.875 -8.562 1.00 92.19 113 TYR A O 1
ATOM 870 N N . GLU A 1 114 ? 13.178 -6.303 -10.136 1.00 94.12 114 GLU A N 1
ATOM 871 C CA . GLU A 1 114 ? 14.300 -6.827 -9.361 1.00 94.12 114 GLU A CA 1
ATOM 872 C C . GLU A 1 114 ? 15.255 -5.722 -8.898 1.00 94.12 114 GLU A C 1
ATOM 874 O O . GLU A 1 114 ? 15.550 -5.659 -7.708 1.00 94.12 114 GLU A O 1
ATOM 879 N N . ILE A 1 115 ? 15.664 -4.804 -9.782 1.00 95.88 115 ILE A N 1
ATOM 880 C CA . ILE A 1 115 ? 16.637 -3.745 -9.451 1.00 95.88 115 ILE A CA 1
ATOM 881 C C . ILE A 1 115 ? 16.141 -2.782 -8.363 1.00 95.88 115 ILE A C 1
ATOM 883 O O . ILE A 1 115 ? 16.945 -2.247 -7.600 1.00 95.88 115 ILE A O 1
ATOM 887 N N . VAL A 1 116 ? 14.822 -2.600 -8.218 1.00 96.06 116 VAL A N 1
ATOM 888 C CA . VAL A 1 116 ? 14.248 -1.825 -7.103 1.00 96.06 116 VAL A CA 1
ATOM 889 C C . VAL A 1 116 ? 14.457 -2.570 -5.787 1.00 96.06 116 VAL A C 1
ATOM 891 O O . VAL A 1 116 ? 14.738 -1.962 -4.754 1.00 96.06 116 VAL A O 1
ATOM 894 N N . TYR A 1 117 ? 14.289 -3.892 -5.811 1.00 91.19 117 TYR A N 1
ATOM 895 C CA . TYR A 1 117 ? 14.293 -4.739 -4.623 1.00 91.19 117 TYR A CA 1
ATOM 896 C C . TYR A 1 117 ? 15.708 -5.071 -4.151 1.00 91.19 117 TYR A C 1
ATOM 898 O O . TYR A 1 117 ? 15.950 -5.062 -2.946 1.00 91.19 117 TYR A O 1
ATOM 906 N N . THR A 1 118 ? 16.623 -5.353 -5.080 1.00 89.25 118 THR A N 1
ATOM 907 C CA . THR A 1 118 ? 17.982 -5.835 -4.796 1.00 89.25 118 THR A CA 1
ATOM 908 C C . THR A 1 118 ? 19.006 -4.706 -4.746 1.00 89.25 118 THR A C 1
ATOM 910 O O . THR A 1 118 ? 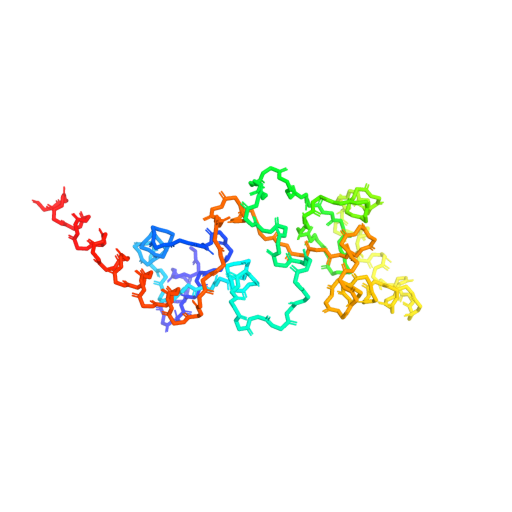19.841 -4.678 -3.844 1.00 89.25 118 THR A O 1
ATOM 913 N N . GLU A 1 119 ? 18.927 -3.760 -5.682 1.00 95.81 119 GLU A N 1
ATOM 914 C CA . GLU A 1 119 ? 19.920 -2.691 -5.864 1.00 95.81 119 GLU A CA 1
ATOM 915 C C . GLU A 1 119 ? 19.423 -1.324 -5.375 1.00 95.81 119 GLU A C 1
ATOM 917 O O . GLU A 1 119 ? 20.217 -0.408 -5.165 1.00 95.81 119 GLU A O 1
ATOM 922 N N . GLY A 1 120 ? 18.112 -1.175 -5.160 1.00 96.50 120 GLY A N 1
ATOM 923 C CA . GLY A 1 120 ? 17.520 0.090 -4.743 1.00 96.50 120 GLY A CA 1
ATOM 924 C C . GLY A 1 120 ? 17.465 1.145 -5.843 1.00 96.50 120 GLY A C 1
ATOM 925 O O . GLY A 1 120 ? 17.400 2.334 -5.514 1.00 96.50 120 GLY A O 1
ATOM 926 N N . ASP A 1 121 ? 17.501 0.733 -7.114 1.00 97.56 121 ASP A N 1
ATOM 927 C CA . ASP A 1 121 ? 17.337 1.633 -8.255 1.00 97.56 121 ASP A CA 1
ATOM 928 C C . ASP A 1 121 ? 15.867 2.028 -8.398 1.00 97.56 121 ASP A C 1
ATOM 930 O O . ASP A 1 121 ? 15.031 1.297 -8.931 1.00 97.56 121 ASP A O 1
ATOM 934 N N . VAL A 1 122 ? 15.553 3.207 -7.872 1.00 97.00 122 VAL A N 1
ATOM 935 C CA . VAL A 1 122 ? 14.201 3.761 -7.861 1.00 97.00 122 VAL A CA 1
ATOM 936 C C . VAL A 1 122 ? 13.904 4.683 -9.043 1.00 97.00 122 VAL A C 1
ATOM 938 O O . VAL A 1 122 ? 12.771 5.136 -9.196 1.00 97.00 122 VAL A O 1
ATOM 941 N N . GLU A 1 123 ? 14.887 4.966 -9.892 1.00 95.88 123 GLU A N 1
ATOM 942 C CA . GLU A 1 123 ? 14.690 5.816 -11.066 1.00 95.88 123 GLU A CA 1
ATOM 943 C C . GLU A 1 123 ? 14.277 4.961 -12.263 1.00 95.88 123 GLU A C 1
ATOM 945 O O . GLU A 1 123 ? 13.245 5.209 -12.894 1.00 95.88 123 GLU A O 1
ATOM 950 N N . ASP A 1 124 ? 15.058 3.917 -12.536 1.00 94.94 124 ASP A N 1
ATOM 951 C CA . ASP A 1 124 ? 14.915 3.060 -13.711 1.00 94.94 124 ASP A CA 1
ATOM 952 C C . ASP A 1 124 ? 14.116 1.773 -13.435 1.00 94.94 124 ASP A C 1
ATOM 954 O O . ASP A 1 124 ? 13.854 0.999 -14.362 1.00 94.94 124 ASP A O 1
ATOM 958 N N . GLY A 1 125 ? 13.704 1.545 -12.187 1.00 95.38 125 GLY A N 1
ATOM 959 C CA . GLY A 1 125 ? 12.951 0.365 -11.769 1.00 95.38 125 GLY A CA 1
ATOM 960 C C . GLY A 1 125 ? 11.427 0.540 -11.708 1.00 95.38 125 GLY A C 1
ATOM 961 O O . GLY A 1 125 ? 10.889 1.644 -11.638 1.00 95.38 125 GLY A O 1
ATOM 962 N N . ALA A 1 126 ? 10.699 -0.575 -11.706 1.00 95.19 126 ALA A N 1
ATOM 963 C CA . ALA A 1 126 ? 9.246 -0.622 -11.584 1.00 95.19 126 ALA A CA 1
ATOM 964 C C . ALA A 1 126 ? 8.825 -0.627 -10.107 1.00 95.19 126 ALA A C 1
ATOM 966 O O . ALA A 1 126 ? 9.085 -1.582 -9.379 1.00 95.19 126 ALA A O 1
ATOM 967 N N . ILE A 1 127 ? 8.130 0.427 -9.667 1.00 96.75 127 ILE A N 1
ATOM 968 C CA . ILE A 1 127 ? 7.774 0.645 -8.255 1.00 96.75 127 ILE A CA 1
ATOM 969 C C . ILE A 1 127 ? 6.265 0.428 -8.038 1.00 96.75 127 ILE A C 1
ATOM 971 O O . ILE A 1 127 ? 5.495 1.394 -8.072 1.00 96.75 127 ILE A O 1
ATOM 975 N N . PRO A 1 128 ? 5.785 -0.815 -7.833 1.00 95.75 128 PRO A N 1
ATOM 976 C CA . PRO A 1 128 ? 4.362 -1.086 -7.662 1.00 95.75 128 PRO A CA 1
ATOM 977 C C . PRO A 1 128 ? 3.855 -0.599 -6.303 1.00 95.75 128 PRO A C 1
ATOM 979 O O . PRO A 1 128 ? 4.160 -1.163 -5.256 1.00 95.75 128 PRO A O 1
ATOM 982 N N . VAL A 1 129 ? 3.023 0.441 -6.303 1.00 97.19 129 VAL A N 1
ATOM 983 C CA . VAL A 1 129 ? 2.354 0.936 -5.093 1.00 97.19 129 VAL A CA 1
ATOM 984 C C . VAL A 1 129 ? 0.918 1.351 -5.392 1.00 97.19 129 VAL A C 1
ATOM 986 O O . VAL A 1 129 ? 0.588 1.894 -6.447 1.00 97.19 129 VAL A O 1
ATOM 989 N N . GLY A 1 130 ? 0.029 1.095 -4.436 1.00 97.56 130 GLY A N 1
ATOM 990 C CA . GLY A 1 130 ? -1.343 1.594 -4.460 1.00 97.56 130 GLY A CA 1
ATOM 991 C C . GLY A 1 130 ? -1.433 3.091 -4.150 1.00 97.56 130 GLY A C 1
ATOM 992 O O . GLY A 1 130 ? -0.549 3.661 -3.520 1.00 97.56 130 GLY A O 1
ATOM 993 N N . GLN A 1 131 ? -2.565 3.717 -4.487 1.00 97.94 131 GLN A N 1
ATOM 994 C CA . GLN A 1 131 ? -2.838 5.127 -4.143 1.00 97.94 131 GLN A CA 1
ATOM 995 C C . GLN A 1 131 ? -2.862 5.401 -2.632 1.00 97.94 131 GLN A C 1
ATOM 997 O O . GLN A 1 131 ? -2.748 6.548 -2.210 1.00 97.94 131 GLN A O 1
ATOM 1002 N N . THR A 1 132 ? -2.966 4.349 -1.818 1.00 97.62 132 THR A N 1
ATOM 1003 C CA . THR A 1 132 ? -2.819 4.411 -0.361 1.00 97.62 132 THR A CA 1
ATOM 1004 C C . THR A 1 132 ? -1.434 4.842 0.095 1.00 97.62 132 THR A C 1
ATOM 1006 O O . THR A 1 132 ? -1.263 5.063 1.285 1.00 97.62 132 THR A O 1
ATOM 1009 N N . VAL A 1 133 ? -0.460 4.951 -0.816 1.00 98.00 133 VAL A N 1
ATOM 1010 C CA . VAL A 1 133 ? 0.847 5.553 -0.536 1.00 98.00 133 VAL A CA 1
ATOM 1011 C C . VAL A 1 133 ? 0.684 6.909 0.164 1.00 98.00 133 VAL A C 1
ATOM 1013 O O . VAL A 1 133 ? 1.324 7.144 1.172 1.00 98.00 133 VAL A O 1
ATOM 1016 N N . GLY A 1 134 ? -0.307 7.715 -0.243 1.00 97.75 134 GLY A N 1
ATOM 1017 C CA . GLY A 1 134 ? -0.608 9.006 0.387 1.00 97.75 134 GLY A CA 1
ATOM 1018 C C . GLY A 1 134 ? -1.319 8.953 1.742 1.00 97.75 134 GLY A C 1
ATOM 1019 O O . GLY A 1 134 ? -1.755 9.996 2.216 1.00 97.75 134 GLY A O 1
ATOM 1020 N N . LEU A 1 135 ? -1.511 7.767 2.323 1.00 97.44 135 LEU A N 1
ATOM 1021 C CA . LEU A 1 135 ? -2.026 7.572 3.686 1.00 97.44 135 LEU A CA 1
ATOM 1022 C C . LEU A 1 135 ? -0.944 7.045 4.637 1.00 97.44 135 LEU A C 1
ATOM 1024 O O . LEU A 1 135 ? -1.251 6.725 5.780 1.00 97.44 135 LEU A O 1
ATOM 1028 N N . ILE A 1 136 ? 0.279 6.870 4.141 1.00 98.00 136 ILE A N 1
ATOM 1029 C CA . ILE A 1 136 ? 1.392 6.284 4.871 1.00 98.00 136 ILE A CA 1
ATOM 1030 C C . ILE A 1 136 ? 2.422 7.383 5.070 1.00 98.00 136 ILE A C 1
ATOM 1032 O O . ILE A 1 136 ? 2.988 7.855 4.098 1.00 98.00 136 ILE A O 1
ATOM 1036 N N . ASP A 1 137 ? 2.660 7.769 6.314 1.00 97.06 137 ASP A N 1
ATOM 1037 C CA . ASP A 1 137 ? 3.564 8.848 6.724 1.00 97.06 137 ASP A CA 1
ATOM 1038 C C . ASP A 1 137 ? 4.726 8.355 7.605 1.00 97.06 137 ASP A C 1
ATOM 1040 O O . ASP A 1 137 ? 5.598 9.130 7.999 1.00 97.06 137 ASP A O 1
ATOM 1044 N N . ASP A 1 138 ? 4.776 7.053 7.885 1.00 97.06 138 ASP A N 1
ATOM 1045 C CA . ASP A 1 138 ? 5.736 6.422 8.783 1.00 97.06 138 ASP A CA 1
ATOM 1046 C C . ASP A 1 138 ? 6.229 5.054 8.275 1.00 97.06 138 ASP A C 1
ATOM 1048 O O . ASP A 1 138 ? 5.695 4.479 7.325 1.00 97.06 138 ASP A O 1
ATOM 1052 N N . ILE A 1 139 ? 7.268 4.517 8.923 1.00 97.81 139 ILE A N 1
ATOM 1053 C CA . ILE A 1 139 ? 7.735 3.132 8.755 1.00 97.81 139 ILE A CA 1
ATOM 1054 C C . ILE A 1 139 ? 7.619 2.433 10.113 1.00 97.81 139 ILE A C 1
ATOM 1056 O O . ILE A 1 139 ? 8.493 2.531 10.981 1.00 97.81 139 ILE A O 1
ATOM 1060 N N . LEU A 1 140 ? 6.502 1.737 10.304 1.00 97.69 140 LEU A N 1
ATOM 1061 C CA . LEU A 1 140 ? 6.174 1.012 11.532 1.00 97.69 140 LEU A CA 1
ATOM 1062 C C . LEU A 1 140 ? 6.704 -0.426 11.508 1.00 97.69 140 LEU A C 1
ATOM 1064 O O . LEU A 1 140 ? 7.056 -0.954 10.452 1.00 97.69 140 LEU A O 1
ATOM 1068 N N . SER A 1 141 ? 6.772 -1.071 12.676 1.00 98.50 141 SER A N 1
ATOM 1069 C CA . SER A 1 141 ? 6.932 -2.531 12.709 1.00 98.50 141 SER A CA 1
ATOM 1070 C C . SER A 1 141 ? 5.632 -3.218 12.281 1.00 98.50 141 SER A C 1
ATOM 1072 O O . SER A 1 141 ? 4.549 -2.634 12.378 1.00 98.50 141 SER A O 1
ATOM 1074 N N . VAL A 1 142 ? 5.713 -4.466 11.826 1.00 98.25 142 VAL A N 1
ATOM 1075 C CA . VAL A 1 142 ? 4.526 -5.284 11.533 1.00 98.25 142 VAL A CA 1
ATOM 1076 C C . VAL A 1 142 ? 3.650 -5.421 12.779 1.00 98.25 142 VAL A C 1
ATOM 1078 O O . VAL A 1 142 ? 2.430 -5.305 12.673 1.00 98.25 142 VAL A O 1
ATOM 1081 N N . ASP A 1 143 ? 4.259 -5.610 13.951 1.00 98.38 143 ASP A N 1
ATOM 1082 C CA . ASP A 1 143 ? 3.537 -5.705 15.223 1.00 98.38 143 ASP A CA 1
ATOM 1083 C C . ASP A 1 143 ? 2.780 -4.410 15.550 1.00 98.38 143 ASP A C 1
ATOM 1085 O O . ASP A 1 143 ? 1.590 -4.453 15.868 1.00 98.38 143 ASP A O 1
ATOM 1089 N N . ASP A 1 144 ? 3.421 -3.250 15.377 1.00 98.31 144 ASP A N 1
ATOM 1090 C CA . ASP A 1 144 ? 2.779 -1.946 15.572 1.00 98.31 144 ASP A CA 1
ATOM 1091 C C . ASP A 1 144 ? 1.604 -1.766 14.604 1.00 98.31 144 ASP A C 1
ATOM 1093 O O . ASP A 1 144 ? 0.526 -1.345 15.024 1.00 98.31 144 ASP A O 1
ATOM 1097 N N . ILE A 1 145 ? 1.775 -2.111 13.320 1.00 98.19 145 ILE A N 1
ATOM 1098 C CA . ILE A 1 145 ? 0.705 -2.018 12.314 1.00 98.19 145 ILE A CA 1
ATOM 1099 C C . ILE A 1 145 ? -0.478 -2.890 12.738 1.00 98.19 145 ILE A C 1
ATOM 1101 O O . ILE A 1 145 ? -1.604 -2.403 12.814 1.00 98.19 145 ILE A O 1
ATOM 1105 N N . LEU A 1 146 ? -0.247 -4.169 13.039 1.00 97.81 146 LEU A N 1
ATOM 1106 C CA . LEU A 1 146 ? -1.319 -5.102 13.380 1.00 97.81 146 LEU A CA 1
ATOM 1107 C C . LEU A 1 146 ? -2.017 -4.710 14.684 1.00 97.81 146 LEU A C 1
ATOM 1109 O O . LEU A 1 146 ? -3.245 -4.605 14.714 1.00 97.81 146 LEU A O 1
ATOM 1113 N N . SER A 1 147 ? -1.259 -4.471 15.751 1.00 97.69 147 SER A N 1
ATOM 1114 C CA . SER A 1 147 ? -1.810 -4.198 17.080 1.00 97.69 147 SER A CA 1
ATOM 1115 C C . SER A 1 147 ? -2.548 -2.858 17.136 1.00 97.69 147 SER A C 1
ATOM 1117 O O . SER A 1 147 ? -3.684 -2.795 17.617 1.00 97.69 147 SER A O 1
ATOM 1119 N N . SER A 1 148 ? -1.952 -1.786 16.605 1.00 97.62 148 SER A N 1
ATOM 1120 C CA . SER A 1 148 ? -2.563 -0.457 16.648 1.00 97.62 148 SER A CA 1
ATOM 1121 C C . SER A 1 148 ? -3.750 -0.351 15.696 1.00 97.62 148 SER A C 1
ATOM 1123 O O . SER A 1 148 ? -4.786 0.203 16.079 1.00 97.62 148 SER A O 1
ATOM 1125 N N . PHE A 1 149 ? -3.656 -0.924 14.488 1.00 98.06 149 PHE A N 1
ATOM 1126 C CA . PHE A 1 149 ? -4.722 -0.768 13.506 1.00 98.06 149 PHE A CA 1
ATOM 1127 C C . PHE A 1 149 ? -5.957 -1.576 13.887 1.00 98.06 149 PHE A C 1
ATOM 1129 O O . PHE A 1 149 ? -7.070 -1.061 13.789 1.00 98.06 149 PHE A O 1
ATOM 1136 N N . THR A 1 150 ? -5.785 -2.819 14.350 1.00 97.44 150 THR A N 1
ATOM 1137 C CA . THR A 1 150 ? -6.917 -3.665 14.769 1.00 97.44 150 THR A CA 1
ATOM 1138 C C . THR A 1 150 ? -7.646 -3.062 15.962 1.00 97.44 150 THR A C 1
ATOM 1140 O O . THR A 1 150 ? -8.865 -2.889 15.907 1.00 97.44 150 THR A O 1
ATOM 1143 N N . LYS A 1 151 ? -6.904 -2.637 16.994 1.00 98.56 151 LYS A N 1
ATOM 1144 C CA . LYS A 1 151 ? -7.468 -1.954 18.162 1.00 98.56 151 LYS A CA 1
ATOM 1145 C C . LYS A 1 151 ? -8.247 -0.704 17.754 1.00 98.56 151 LYS A C 1
ATOM 1147 O O . LYS A 1 151 ? -9.386 -0.511 18.179 1.00 98.56 151 LYS A O 1
ATOM 1152 N N . LYS A 1 152 ? -7.660 0.141 16.903 1.00 98.50 152 LYS A N 1
ATOM 1153 C CA . LYS A 1 152 ? -8.307 1.381 16.471 1.00 98.50 152 LYS A CA 1
ATOM 1154 C C . LYS A 1 152 ? -9.535 1.124 15.597 1.00 98.50 152 LYS A C 1
ATOM 1156 O O . LYS A 1 152 ? -10.545 1.807 15.759 1.00 98.50 152 LYS A O 1
ATOM 1161 N N . ALA A 1 153 ? -9.482 0.138 14.705 1.00 98.44 153 ALA A N 1
ATOM 1162 C CA . ALA A 1 153 ? -10.623 -0.254 13.885 1.00 98.44 153 ALA A CA 1
ATOM 1163 C C . ALA A 1 153 ? -11.796 -0.753 14.748 1.00 98.44 153 ALA A C 1
ATOM 1165 O O . ALA A 1 153 ? -12.937 -0.350 14.522 1.00 98.44 153 ALA A O 1
ATOM 1166 N N . GLU A 1 154 ? -11.523 -1.560 15.778 1.00 98.31 154 GLU A N 1
ATOM 1167 C CA . GLU A 1 154 ? -12.536 -2.021 16.735 1.00 98.31 154 GLU A CA 1
ATOM 1168 C C . GLU A 1 154 ? -13.196 -0.847 17.479 1.00 98.31 154 GLU A C 1
ATOM 1170 O O . GLU A 1 154 ? -14.424 -0.777 17.575 1.00 98.31 154 GLU A O 1
ATOM 1175 N N . GLU A 1 155 ? -12.399 0.106 17.975 1.00 98.44 155 GLU A N 1
ATOM 1176 C CA . GLU A 1 155 ? -12.904 1.325 18.621 1.00 98.44 155 GLU A CA 1
ATOM 1177 C C . GLU A 1 155 ? -13.824 2.131 17.690 1.00 98.44 155 GLU A C 1
ATOM 1179 O O . GLU A 1 155 ? -14.896 2.583 18.107 1.00 98.44 155 GLU A O 1
ATOM 1184 N N . LEU A 1 156 ? -13.423 2.300 16.425 1.00 98.25 156 LEU A N 1
ATOM 1185 C CA . LEU A 1 156 ? -14.196 3.024 15.414 1.00 98.25 156 LEU A CA 1
ATOM 1186 C C . LEU A 1 156 ? -15.531 2.334 15.121 1.00 98.25 156 LEU A C 1
ATOM 1188 O O . LEU A 1 156 ? -16.559 3.010 15.075 1.00 98.25 156 LEU A O 1
ATOM 1192 N N . LEU A 1 157 ? -15.533 1.006 14.980 1.00 97.50 157 LEU A N 1
ATOM 1193 C CA . LEU A 1 157 ? -16.745 0.220 14.747 1.00 97.50 157 LEU A CA 1
ATOM 1194 C C . LEU A 1 157 ? -17.717 0.313 15.929 1.00 97.50 157 LEU A C 1
ATOM 1196 O O . LEU A 1 157 ? -18.895 0.607 15.730 1.00 97.50 157 LEU A O 1
ATOM 1200 N N . LYS A 1 158 ? -17.230 0.151 17.168 1.00 97.38 158 LYS A N 1
ATOM 1201 C CA . LYS A 1 158 ? -18.059 0.302 18.379 1.00 97.38 158 LYS A CA 1
ATOM 1202 C C . LYS A 1 158 ? -18.689 1.691 18.454 1.00 97.38 158 LYS A C 1
ATOM 1204 O O . LYS A 1 158 ? -19.893 1.808 18.671 1.00 97.38 158 LYS A O 1
ATOM 1209 N N . LYS A 1 159 ? -17.890 2.737 18.222 1.00 96.69 159 LYS A N 1
ATOM 1210 C CA . LYS A 1 159 ? -18.366 4.125 18.216 1.00 96.69 159 LYS A CA 1
ATOM 1211 C C . LYS A 1 159 ? -19.398 4.373 17.115 1.00 96.69 159 LYS A C 1
ATOM 1213 O O . LYS A 1 159 ? -20.393 5.045 17.367 1.00 96.69 159 LYS A O 1
ATOM 1218 N N . ALA A 1 160 ? -19.171 3.852 15.908 1.00 95.44 160 ALA A N 1
ATOM 1219 C CA . ALA A 1 160 ? -20.103 3.995 14.795 1.00 95.44 160 ALA A CA 1
ATOM 1220 C C . ALA A 1 160 ? -21.464 3.364 15.122 1.00 95.44 160 ALA A C 1
ATOM 1222 O O . ALA A 1 160 ? -22.488 4.012 14.919 1.00 95.44 160 ALA A O 1
ATOM 1223 N N . CYS A 1 161 ? -21.478 2.162 15.708 1.00 94.25 161 CYS A N 1
ATOM 1224 C CA . CYS A 1 161 ? -22.709 1.510 16.158 1.00 94.25 161 CYS A CA 1
ATOM 1225 C C . CYS A 1 161 ? -23.465 2.347 17.201 1.00 94.25 161 CYS A C 1
ATOM 1227 O O . CYS A 1 161 ? -24.671 2.532 17.062 1.00 94.25 161 CYS A O 1
ATOM 1229 N N . SER A 1 162 ? -22.766 2.914 18.192 1.00 94.88 162 SER A N 1
ATOM 1230 C CA . SER A 1 162 ? -23.378 3.781 19.213 1.00 94.88 162 SER A CA 1
ATOM 1231 C C . SER A 1 162 ? -23.989 5.076 18.669 1.00 94.88 162 SER A C 1
ATOM 1233 O O . SER A 1 162 ? -24.809 5.680 19.347 1.00 94.88 162 SER A O 1
ATOM 1235 N N . ASN A 1 163 ? -23.586 5.528 17.479 1.00 93.94 163 ASN A N 1
ATOM 1236 C CA . ASN A 1 163 ? -24.129 6.738 16.854 1.00 93.94 163 ASN A CA 1
ATOM 1237 C C . ASN A 1 163 ? -25.367 6.469 15.982 1.00 93.94 163 ASN A C 1
ATOM 1239 O O . ASN A 1 163 ? -25.980 7.417 15.495 1.00 93.94 163 ASN A O 1
ATOM 1243 N N . ILE A 1 164 ? -25.678 5.198 15.714 1.00 91.50 164 ILE A N 1
ATOM 1244 C CA . ILE A 1 164 ? -26.811 4.777 14.875 1.00 91.50 164 ILE A CA 1
ATOM 1245 C C . ILE A 1 164 ? -27.975 4.264 15.743 1.00 91.50 164 ILE A C 1
ATOM 1247 O O . ILE A 1 164 ? -29.117 4.263 15.286 1.00 91.50 164 ILE A O 1
ATOM 1251 N N . SER A 1 165 ? -27.689 3.848 16.982 1.00 61.75 165 SER A N 1
ATOM 1252 C CA . SER A 1 165 ? -28.671 3.486 18.016 1.00 61.75 165 SER A CA 1
ATOM 1253 C C . SER A 1 165 ? -29.297 4.703 18.684 1.00 61.75 165 SER A C 1
ATOM 1255 O O . SER A 1 165 ? -30.526 4.676 18.901 1.00 61.75 165 SER A O 1
#

pLDDT: mean 94.09, std 5.3, range [61.75, 98.56]

InterPro domains:
  IPR013785 Aldolase-type TIM barrel [G3DSA:3.20.20.70] (1-164)

Radius of gyration: 18.55 Å; chains: 1; bounding box: 49×30×49 Å

Foldseek 3Di:
DCCVVCVPDAAEAEFPDQFLVSQLVCVVVPHPHYDYDLNVCLAPPRLFDPLLNVCLQVDALVQWDWAQALQFIAIFGDAQQRVPRHHGDDPVVSVVCNVVDDPVNVVVLVVLQVCCRPVVPPHSHTRGDGSCSNVDNHHYHPCCSVVVSNVSSVVVNVVVVVVVD